Protein AF-A0A957ZHS4-F1 (afdb_monomer_lite)

Secondary structure (DSSP, 8-state):
-EEEE-------SSTTS-SB--TT-HHHHHHHHHHHHHHGGGGTTTS-EE------B-HHHHHHS-HHHHHHHHHTHHHHHHHHHHHHHHHHT-TT--EEEEEETHHHHHHHHIIIIIHHH-HHHHTTEEEEEEETS---TTTT-

pLDDT: mean 96.63, std 2.83, range [79.12, 98.88]

Sequence (145 aa):
DVFYLYPTAWQKVNASDPNICDIDNPSMLAGSAAAFARSATAFEPFANVYAPYYRQADAAYALSLPLPEHDALIAGIPTMDAVAAFDYYIEHFNAGRPFILAGHSQGSNVLINLLTGYLADHPEVYQRMVAAYVIGYPVTAELLA

Structure (mmCIF, N/CA/C/O backbone):
data_AF-A0A957ZHS4-F1
#
_entry.id   AF-A0A957ZHS4-F1
#
loop_
_atom_site.group_PDB
_atom_site.id
_atom_site.type_symbol
_atom_site.label_atom_id
_atom_site.label_alt_id
_atom_site.label_comp_id
_atom_site.label_asym_id
_atom_site.label_entity_id
_atom_site.label_seq_id
_atom_site.pdbx_PDB_ins_code
_atom_site.Cartn_x
_atom_site.Cartn_y
_atom_site.Cartn_z
_atom_site.occupancy
_atom_site.B_iso_or_equiv
_atom_site.auth_seq_id
_atom_site.auth_comp_id
_atom_site.auth_asym_id
_atom_site.auth_atom_id
_atom_site.pdbx_PDB_model_num
ATOM 1 N N . ASP A 1 1 ? -5.791 1.201 14.515 1.00 98.44 1 ASP A N 1
ATOM 2 C CA . ASP A 1 1 ? -4.617 0.640 13.814 1.00 98.44 1 ASP A CA 1
ATOM 3 C C . ASP A 1 1 ? -4.266 1.438 12.599 1.00 98.44 1 ASP A C 1
ATOM 5 O O . ASP A 1 1 ? -5.103 2.195 12.125 1.00 98.44 1 ASP A O 1
ATOM 9 N N . VAL A 1 2 ? -3.045 1.262 12.113 1.00 98.75 2 VAL A N 1
ATOM 10 C CA . VAL A 1 2 ? -2.627 1.776 10.815 1.00 98.75 2 VAL A CA 1
ATOM 11 C C . VAL A 1 2 ? -2.122 0.614 9.983 1.00 98.75 2 VAL A C 1
ATOM 13 O O . VAL A 1 2 ? -1.183 -0.067 10.389 1.00 98.75 2 VAL A O 1
ATOM 16 N N . PHE A 1 3 ? -2.738 0.403 8.825 1.00 98.81 3 PHE A N 1
ATOM 17 C CA . PHE A 1 3 ? -2.185 -0.456 7.788 1.00 98.81 3 PHE A CA 1
ATOM 18 C C . PHE A 1 3 ? -1.422 0.428 6.799 1.00 98.81 3 PHE A C 1
ATOM 20 O O . PHE A 1 3 ? -2.006 1.305 6.154 1.00 98.81 3 PHE A O 1
ATOM 27 N N . TYR A 1 4 ? -0.104 0.257 6.757 1.00 98.75 4 TYR A N 1
ATOM 28 C CA . TYR A 1 4 ? 0.826 1.144 6.071 1.00 98.75 4 TYR A CA 1
ATOM 29 C C . TYR A 1 4 ? 1.482 0.456 4.872 1.00 98.75 4 TYR A C 1
ATOM 31 O O . TYR A 1 4 ? 2.203 -0.529 5.021 1.00 98.75 4 TYR A O 1
ATOM 39 N N . LEU A 1 5 ? 1.287 1.031 3.688 1.00 98.62 5 LEU A N 1
ATOM 40 C CA . LEU A 1 5 ? 1.931 0.621 2.446 1.00 98.62 5 LEU A CA 1
ATOM 41 C C . LEU A 1 5 ? 3.068 1.596 2.121 1.00 98.62 5 LEU A C 1
ATOM 43 O O . LEU A 1 5 ? 2.853 2.735 1.698 1.00 98.62 5 LEU A O 1
ATOM 47 N N . TYR A 1 6 ? 4.301 1.148 2.352 1.00 97.88 6 TYR A N 1
ATOM 48 C CA . TYR A 1 6 ? 5.507 1.953 2.147 1.00 97.88 6 TYR A CA 1
ATOM 49 C C . TYR A 1 6 ? 5.725 2.300 0.659 1.00 97.88 6 TYR A C 1
ATOM 51 O O . TYR A 1 6 ? 5.244 1.573 -0.209 1.00 97.88 6 TYR A O 1
ATOM 59 N N . PRO A 1 7 ? 6.442 3.397 0.331 1.00 97.25 7 PRO A N 1
ATOM 60 C CA . PRO A 1 7 ? 6.804 3.726 -1.052 1.00 97.25 7 PRO A CA 1
ATOM 61 C C . PRO A 1 7 ? 7.745 2.681 -1.657 1.00 97.25 7 PRO A C 1
ATOM 63 O O . PRO A 1 7 ? 8.212 1.785 -0.961 1.00 97.25 7 PRO A O 1
ATOM 66 N N . THR A 1 8 ? 8.088 2.807 -2.938 1.00 94.81 8 THR A N 1
ATOM 67 C CA . THR A 1 8 ? 9.086 1.927 -3.556 1.00 94.81 8 THR A CA 1
ATOM 68 C C . THR A 1 8 ? 10.398 1.930 -2.755 1.00 94.81 8 THR A C 1
ATOM 70 O O . THR A 1 8 ? 11.009 2.975 -2.531 1.00 94.81 8 THR A O 1
ATOM 73 N N . ALA A 1 9 ? 10.808 0.750 -2.298 1.00 95.38 9 ALA A N 1
ATOM 74 C CA . ALA A 1 9 ? 11.992 0.474 -1.487 1.00 95.38 9 ALA A CA 1
ATOM 75 C C . ALA A 1 9 ? 13.081 -0.275 -2.274 1.00 95.38 9 ALA A C 1
ATOM 77 O O . ALA A 1 9 ? 14.123 -0.629 -1.721 1.00 95.38 9 ALA A O 1
ATOM 78 N N . TRP A 1 10 ? 12.840 -0.519 -3.560 1.00 94.44 10 TRP A N 1
ATOM 79 C CA . TRP A 1 10 ? 13.718 -1.271 -4.438 1.00 94.44 10 TRP A CA 1
ATOM 80 C C . TRP A 1 10 ? 13.806 -0.632 -5.826 1.00 94.44 10 TRP A C 1
ATOM 82 O O . TRP A 1 10 ? 12.850 -0.049 -6.326 1.00 94.44 10 TRP A O 1
ATOM 92 N N . GLN A 1 11 ? 14.968 -0.764 -6.450 1.00 91.94 11 GLN A N 1
ATOM 93 C CA . GLN A 1 11 ? 15.191 -0.426 -7.850 1.00 91.94 11 GLN A CA 1
ATOM 94 C C . GLN A 1 11 ? 16.046 -1.523 -8.469 1.00 91.94 11 GLN A C 1
ATOM 96 O O . GLN A 1 11 ? 16.926 -2.079 -7.796 1.00 91.94 11 GLN A O 1
ATOM 101 N N . LYS A 1 12 ? 15.802 -1.833 -9.738 1.00 93.38 12 LYS A N 1
ATOM 102 C CA . LYS A 1 12 ? 16.603 -2.836 -10.434 1.00 93.38 12 LYS A CA 1
ATOM 103 C C . LYS A 1 12 ? 18.017 -2.328 -10.709 1.00 93.38 12 LYS A C 1
ATOM 105 O O . LYS A 1 12 ? 18.232 -1.133 -10.903 1.00 93.38 12 LYS A O 1
ATOM 110 N N . VAL A 1 13 ? 18.990 -3.239 -10.721 1.00 91.69 13 VAL A N 1
ATOM 111 C CA . VAL A 1 13 ? 20.406 -2.886 -10.923 1.00 91.69 13 VAL A CA 1
ATOM 112 C C . VAL A 1 13 ? 20.749 -2.916 -12.407 1.00 91.69 13 VAL A C 1
ATOM 114 O O . VAL A 1 13 ? 21.422 -2.015 -12.906 1.00 91.69 13 VAL A O 1
ATOM 117 N N . ASN A 1 14 ? 20.260 -3.928 -13.125 1.00 93.19 14 ASN A N 1
ATOM 118 C CA . ASN A 1 14 ? 20.471 -4.084 -14.556 1.00 93.19 14 ASN A CA 1
ATOM 119 C C . ASN A 1 14 ? 19.155 -3.910 -15.312 1.00 93.19 14 ASN A C 1
ATOM 121 O O . ASN A 1 14 ? 18.086 -4.297 -14.848 1.00 93.19 14 ASN A O 1
ATOM 125 N N . ALA A 1 15 ? 19.230 -3.396 -16.540 1.00 89.94 15 ALA A N 1
ATOM 126 C CA . ALA A 1 15 ? 18.046 -3.227 -17.383 1.00 89.94 15 ALA A CA 1
ATOM 127 C C . ALA A 1 15 ? 17.310 -4.553 -17.666 1.00 89.94 15 ALA A C 1
ATOM 129 O O . ALA A 1 15 ? 16.091 -4.533 -17.842 1.00 89.94 15 ALA A O 1
ATOM 130 N N . SER A 1 16 ? 18.049 -5.670 -17.686 1.00 93.81 16 SER A N 1
ATOM 131 C CA . SER A 1 16 ? 17.554 -7.034 -17.907 1.00 93.81 16 SER A CA 1
ATOM 132 C C . SER A 1 16 ? 16.890 -7.677 -16.692 1.00 93.81 16 SER A C 1
ATOM 134 O O . SER A 1 16 ? 16.284 -8.735 -16.842 1.00 93.81 16 SER A O 1
ATOM 136 N N . ASP A 1 17 ? 17.043 -7.096 -15.501 1.00 95.25 17 ASP A N 1
ATOM 137 C CA . ASP A 1 17 ? 16.387 -7.614 -14.305 1.00 95.25 17 ASP A CA 1
ATOM 138 C C . ASP A 1 17 ? 14.856 -7.467 -14.455 1.00 95.25 17 ASP A C 1
ATOM 140 O O . ASP A 1 17 ? 14.388 -6.548 -15.147 1.00 95.25 17 ASP A O 1
ATOM 144 N N . PRO A 1 18 ? 14.058 -8.342 -13.812 1.00 95.88 18 PRO A N 1
ATOM 145 C CA . PRO A 1 18 ? 12.603 -8.227 -13.813 1.00 95.88 18 PRO A CA 1
ATOM 146 C C . PRO A 1 18 ? 12.131 -6.840 -13.363 1.00 95.88 18 PRO A C 1
ATOM 148 O O . PRO A 1 18 ? 12.770 -6.192 -12.543 1.00 95.88 18 PRO A O 1
ATOM 151 N N . ASN A 1 19 ? 10.983 -6.383 -13.865 1.00 97.00 19 ASN A N 1
ATOM 152 C CA . ASN A 1 19 ? 10.422 -5.082 -13.474 1.00 97.00 19 ASN A CA 1
ATOM 153 C C . ASN A 1 19 ? 9.641 -5.121 -12.151 1.00 97.00 19 ASN A C 1
ATOM 155 O O . ASN A 1 19 ? 9.245 -4.071 -11.655 1.00 97.00 19 ASN A O 1
ATOM 159 N N . ILE A 1 20 ? 9.414 -6.313 -11.599 1.00 97.75 20 ILE A N 1
ATOM 160 C CA . ILE A 1 20 ? 8.838 -6.542 -10.274 1.00 97.75 20 ILE A CA 1
ATOM 161 C C . ILE A 1 20 ? 9.885 -7.296 -9.456 1.00 97.75 20 ILE A C 1
ATOM 163 O O . ILE A 1 20 ? 10.419 -8.292 -9.944 1.00 97.75 20 ILE A O 1
ATOM 167 N N . CYS A 1 21 ? 10.186 -6.838 -8.244 1.00 96.06 21 CYS A N 1
ATOM 168 C CA . CYS A 1 21 ? 11.144 -7.530 -7.387 1.00 96.06 21 CYS A CA 1
ATOM 169 C C . CYS A 1 21 ? 10.573 -8.815 -6.786 1.00 96.06 21 CYS A C 1
ATOM 171 O O . CYS A 1 21 ? 9.365 -8.939 -6.570 1.00 96.06 21 CYS A O 1
ATOM 173 N N . ASP A 1 22 ? 11.462 -9.739 -6.433 1.00 96.19 22 ASP A N 1
ATOM 174 C CA . ASP A 1 22 ? 11.116 -10.866 -5.570 1.00 96.19 22 ASP A CA 1
ATOM 175 C C . ASP A 1 22 ? 10.797 -10.387 -4.147 1.00 96.19 22 ASP A C 1
ATOM 177 O O . ASP A 1 22 ? 11.328 -9.377 -3.674 1.00 96.19 22 ASP A O 1
ATOM 181 N N . ILE A 1 23 ? 9.917 -11.118 -3.457 1.00 96.69 23 ILE A N 1
ATOM 182 C CA . ILE A 1 23 ? 9.426 -10.744 -2.120 1.00 96.69 23 ILE A CA 1
ATOM 183 C C . ILE A 1 23 ? 10.528 -10.797 -1.052 1.00 96.69 23 ILE A C 1
ATOM 185 O O . ILE A 1 23 ? 10.468 -10.085 -0.054 1.00 96.69 23 ILE A O 1
ATOM 189 N N . ASP A 1 24 ? 11.549 -11.622 -1.261 1.00 96.44 24 ASP A N 1
ATOM 190 C CA . ASP A 1 24 ? 12.692 -11.802 -0.369 1.00 96.44 24 ASP A CA 1
ATOM 191 C C . ASP A 1 24 ? 13.939 -11.040 -0.847 1.00 96.44 24 ASP A C 1
ATOM 193 O O . ASP A 1 24 ? 15.036 -11.252 -0.325 1.00 96.44 24 ASP A O 1
ATOM 197 N N . ASN A 1 25 ? 13.786 -10.111 -1.803 1.00 96.56 25 ASN A N 1
ATOM 198 C CA . ASN A 1 25 ? 14.901 -9.318 -2.303 1.00 96.56 25 ASN A CA 1
ATOM 199 C C . ASN A 1 25 ? 15.576 -8.533 -1.154 1.00 96.56 25 ASN A C 1
ATOM 201 O O . ASN A 1 25 ? 14.943 -7.652 -0.560 1.00 96.56 25 ASN A O 1
ATOM 205 N N . PRO A 1 26 ? 16.876 -8.752 -0.868 1.00 95.62 26 PRO A N 1
ATOM 206 C CA . PRO A 1 26 ? 17.530 -8.144 0.292 1.00 95.62 26 PRO A CA 1
ATOM 207 C C . PRO A 1 26 ? 17.526 -6.612 0.285 1.00 95.62 26 PRO A C 1
ATOM 209 O O . PRO A 1 26 ? 17.421 -5.987 1.342 1.00 95.62 26 PRO A O 1
ATOM 212 N N . SER A 1 27 ? 17.613 -5.990 -0.897 1.00 94.62 27 SER A N 1
ATOM 213 C CA . SER A 1 27 ? 17.574 -4.531 -1.013 1.00 94.62 27 SER A CA 1
ATOM 214 C C . SER A 1 27 ? 16.173 -3.990 -0.746 1.00 94.62 27 SER A C 1
ATOM 216 O O . SER A 1 27 ? 16.058 -2.951 -0.100 1.00 94.62 27 SER A O 1
ATOM 218 N N . MET A 1 28 ? 15.122 -4.684 -1.194 1.00 96.44 28 MET A N 1
ATOM 219 C CA . MET A 1 28 ? 13.742 -4.318 -0.864 1.00 96.44 28 MET A CA 1
ATOM 220 C C . MET A 1 28 ? 13.501 -4.436 0.646 1.00 96.44 28 MET A C 1
ATOM 222 O O . MET A 1 28 ? 12.957 -3.517 1.257 1.00 96.44 28 MET A O 1
ATOM 226 N N . LEU A 1 29 ? 13.957 -5.525 1.275 1.00 97.19 29 LEU A N 1
ATOM 227 C CA . LEU A 1 29 ? 13.800 -5.730 2.717 1.00 97.19 29 LEU A CA 1
ATOM 228 C C . LEU A 1 29 ? 14.520 -4.636 3.523 1.00 97.19 29 LEU A C 1
ATOM 230 O O . LEU A 1 29 ? 13.919 -4.028 4.408 1.00 97.19 29 LEU A O 1
ATOM 234 N N . ALA A 1 30 ? 15.764 -4.300 3.171 1.00 96.69 30 ALA A N 1
ATOM 235 C CA . ALA A 1 30 ? 16.496 -3.211 3.820 1.00 96.69 30 ALA A CA 1
ATOM 236 C C . ALA A 1 30 ? 15.851 -1.835 3.565 1.00 96.69 30 ALA A C 1
ATOM 238 O O . ALA A 1 30 ? 15.714 -1.021 4.482 1.00 96.69 30 ALA A O 1
ATOM 239 N N . GLY A 1 31 ? 15.420 -1.575 2.328 1.00 96.56 31 GLY A N 1
ATOM 240 C CA . GLY A 1 31 ? 14.772 -0.322 1.952 1.00 96.56 31 GLY A CA 1
ATOM 241 C C . GLY A 1 31 ? 13.415 -0.133 2.631 1.00 96.56 31 GLY A C 1
ATOM 242 O O . GLY A 1 31 ? 13.087 0.979 3.042 1.00 96.56 31 GLY A O 1
ATOM 243 N N . SER A 1 32 ? 12.643 -1.208 2.806 1.00 96.81 32 SER A N 1
ATOM 244 C CA . SER A 1 32 ? 11.320 -1.155 3.434 1.00 96.81 32 SER A CA 1
ATOM 245 C C . SER A 1 32 ? 11.425 -0.814 4.922 1.00 96.81 32 SER A C 1
ATOM 247 O O . SER A 1 32 ? 10.678 0.037 5.402 1.00 96.81 32 SER A O 1
ATOM 249 N N . ALA A 1 33 ? 12.425 -1.353 5.630 1.00 96.62 33 ALA A N 1
ATOM 250 C CA . ALA A 1 33 ? 12.736 -0.957 7.002 1.00 96.62 33 ALA A CA 1
ATOM 251 C C . ALA A 1 33 ? 13.110 0.535 7.099 1.00 96.62 33 ALA A C 1
ATOM 253 O O . ALA A 1 33 ? 12.629 1.248 7.982 1.00 96.62 33 ALA A O 1
ATOM 254 N N . ALA A 1 34 ? 13.914 1.044 6.158 1.00 96.75 34 ALA A N 1
ATOM 255 C CA . ALA A 1 34 ? 14.254 2.466 6.111 1.00 96.75 34 ALA A CA 1
ATOM 256 C C . ALA A 1 34 ? 13.031 3.354 5.804 1.00 96.75 34 ALA A C 1
ATOM 258 O O . ALA A 1 34 ? 12.885 4.438 6.375 1.00 96.75 34 ALA A O 1
ATOM 259 N N . ALA A 1 35 ? 12.135 2.902 4.923 1.00 96.12 35 ALA A N 1
ATOM 260 C CA . ALA A 1 35 ? 10.896 3.599 4.595 1.00 96.12 35 ALA A CA 1
ATOM 261 C C . ALA A 1 35 ? 9.910 3.609 5.773 1.00 96.12 35 ALA A C 1
ATOM 263 O O . ALA A 1 35 ? 9.269 4.630 6.030 1.00 96.12 35 ALA A O 1
ATOM 264 N N . PHE A 1 36 ? 9.827 2.506 6.522 1.00 96.94 36 PHE A N 1
ATOM 265 C CA . PHE A 1 36 ? 9.071 2.429 7.769 1.00 96.94 36 PHE A CA 1
ATOM 266 C C . PHE A 1 36 ? 9.586 3.463 8.773 1.00 96.94 36 PHE A C 1
ATOM 268 O O . PHE A 1 36 ? 8.819 4.312 9.225 1.00 96.94 36 PHE A O 1
ATOM 275 N N . ALA A 1 37 ? 10.898 3.468 9.036 1.00 97.00 37 ALA A N 1
ATOM 276 C CA . ALA A 1 37 ? 11.531 4.383 9.984 1.00 97.00 37 ALA A CA 1
ATOM 277 C C . ALA A 1 37 ? 11.287 5.867 9.653 1.00 97.00 37 ALA A C 1
ATOM 279 O O . ALA A 1 37 ? 11.191 6.697 10.557 1.00 97.00 37 ALA A O 1
ATOM 280 N N . ARG A 1 38 ? 11.173 6.204 8.360 1.00 95.19 38 ARG A N 1
ATOM 281 C CA . ARG A 1 38 ? 10.982 7.580 7.883 1.00 95.19 38 ARG A CA 1
ATOM 282 C C . ARG A 1 38 ? 9.557 8.105 8.053 1.00 95.19 38 ARG A C 1
ATOM 284 O O . ARG A 1 38 ? 9.391 9.310 8.224 1.00 95.19 38 ARG A O 1
ATOM 291 N N . SER A 1 39 ? 8.547 7.249 7.926 1.00 94.31 39 SER A N 1
ATOM 292 C CA . SER A 1 39 ? 7.162 7.713 7.751 1.00 94.31 39 SER A CA 1
ATOM 293 C C . SER A 1 39 ? 6.143 6.964 8.601 1.00 94.31 39 SER A C 1
ATOM 295 O O . SER A 1 39 ? 5.207 7.584 9.096 1.00 94.31 39 SER A O 1
ATOM 297 N N . ALA A 1 40 ? 6.319 5.660 8.814 1.00 95.88 40 ALA A N 1
ATOM 298 C CA . ALA A 1 40 ? 5.365 4.849 9.569 1.00 95.88 40 ALA A CA 1
ATOM 299 C C . ALA A 1 40 ? 5.454 5.096 11.084 1.00 95.88 40 ALA A C 1
ATOM 301 O O . ALA A 1 40 ? 4.444 5.055 11.785 1.00 95.88 40 ALA A O 1
ATOM 302 N N . THR A 1 41 ? 6.652 5.421 11.576 1.00 96.62 41 THR A N 1
ATOM 303 C CA . THR A 1 41 ? 6.934 5.710 12.995 1.00 96.62 41 THR A CA 1
ATOM 304 C C . THR A 1 41 ? 6.135 6.895 13.541 1.00 96.62 41 THR A C 1
ATOM 306 O O . THR A 1 41 ? 5.889 6.978 14.741 1.00 96.62 41 THR A O 1
ATOM 309 N N . ALA A 1 42 ? 5.628 7.774 12.668 1.00 96.38 42 ALA A N 1
ATOM 310 C CA . ALA A 1 42 ? 4.722 8.857 13.048 1.00 96.38 42 ALA A CA 1
ATOM 311 C C . ALA A 1 42 ? 3.428 8.358 13.724 1.00 96.38 42 ALA A C 1
ATOM 313 O O . ALA A 1 42 ? 2.811 9.099 14.490 1.00 96.38 42 ALA A O 1
ATOM 314 N N . PHE A 1 43 ? 3.020 7.113 13.458 1.00 97.44 43 PHE A N 1
ATOM 315 C CA . PHE A 1 43 ? 1.803 6.517 14.008 1.00 97.44 43 PHE A CA 1
ATOM 316 C C . PHE A 1 43 ? 2.040 5.685 15.278 1.00 97.44 43 PHE A C 1
ATOM 318 O O . PHE A 1 43 ? 1.093 5.467 16.035 1.00 97.44 43 PHE A O 1
ATOM 325 N N . GLU A 1 44 ? 3.277 5.248 15.544 1.00 96.31 44 GLU A N 1
ATOM 326 C CA . GLU A 1 44 ? 3.610 4.340 16.656 1.00 96.31 44 GLU A CA 1
ATOM 327 C C . GLU A 1 44 ? 3.181 4.836 18.048 1.00 96.31 44 GLU A C 1
ATOM 329 O O . GLU A 1 44 ? 2.731 4.011 18.843 1.00 96.31 44 GLU A O 1
ATOM 334 N N . PRO A 1 45 ? 3.227 6.146 18.380 1.00 97.44 45 PRO A N 1
ATOM 335 C CA . PRO A 1 45 ? 2.765 6.612 19.689 1.00 97.44 45 PRO A CA 1
ATOM 336 C C . PRO A 1 45 ? 1.255 6.446 19.923 1.00 97.44 45 PRO A C 1
ATOM 338 O O . PRO A 1 45 ? 0.801 6.573 21.060 1.00 97.44 45 PRO A O 1
ATOM 341 N N . PHE A 1 46 ? 0.469 6.204 18.867 1.00 96.19 46 PHE A N 1
ATOM 342 C CA . PHE A 1 46 ? -0.994 6.272 18.912 1.00 96.19 46 PHE A CA 1
ATOM 343 C C . PHE A 1 46 ? -1.703 5.026 18.359 1.00 96.19 46 PHE A C 1
ATOM 345 O O . PHE A 1 46 ? -2.906 4.868 18.575 1.00 96.19 46 PHE A O 1
ATOM 352 N N . ALA A 1 47 ? -1.004 4.142 17.641 1.00 97.38 47 ALA A N 1
ATOM 353 C CA . ALA A 1 47 ? -1.605 2.978 16.998 1.00 97.38 47 ALA A CA 1
ATOM 354 C C . ALA A 1 47 ? -0.614 1.824 16.800 1.00 97.38 47 ALA A C 1
ATOM 356 O O . ALA A 1 47 ? 0.584 2.037 16.636 1.00 97.38 47 ALA A O 1
ATOM 357 N N . ASN A 1 48 ? -1.144 0.598 16.709 1.00 98.12 48 ASN A N 1
ATOM 358 C CA . ASN A 1 48 ? -0.378 -0.517 16.157 1.00 98.12 48 ASN A CA 1
ATOM 359 C C . ASN A 1 48 ? -0.205 -0.282 14.655 1.00 98.12 48 ASN A C 1
ATOM 361 O O . ASN A 1 48 ? -1.189 0.001 13.957 1.00 98.12 48 ASN A O 1
ATOM 365 N N . VAL A 1 49 ? 1.029 -0.413 14.175 1.00 98.38 49 VAL A N 1
ATOM 366 C CA . VAL A 1 49 ? 1.3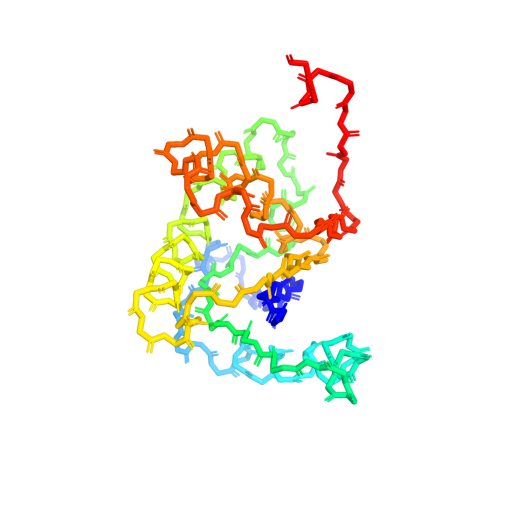74 -0.230 12.766 1.00 98.38 49 VAL A CA 1
ATOM 367 C C . VAL A 1 49 ? 1.633 -1.591 12.133 1.00 98.38 49 VAL A C 1
ATOM 369 O O . VAL A 1 49 ? 2.515 -2.329 12.565 1.00 98.38 49 VAL A O 1
ATOM 372 N N . TYR A 1 50 ? 0.867 -1.906 11.095 1.00 98.50 50 TYR A N 1
ATOM 373 C CA . TYR A 1 50 ? 1.013 -3.107 10.284 1.00 98.50 50 TYR A CA 1
ATOM 374 C C . TYR A 1 50 ? 1.533 -2.686 8.915 1.00 98.50 50 TYR A C 1
ATOM 376 O O . TYR A 1 50 ? 0.855 -1.960 8.193 1.00 98.50 50 TYR A O 1
ATOM 384 N N . ALA A 1 51 ? 2.747 -3.107 8.574 1.00 98.12 51 ALA A N 1
ATOM 385 C CA . ALA A 1 51 ? 3.405 -2.758 7.320 1.00 98.12 51 ALA A CA 1
ATOM 386 C C . ALA A 1 51 ? 3.906 -4.043 6.642 1.00 98.12 51 ALA A C 1
ATOM 388 O O . ALA A 1 51 ? 5.009 -4.498 6.955 1.00 98.12 51 ALA A O 1
ATOM 389 N N . PRO A 1 52 ? 3.089 -4.688 5.791 1.00 98.00 52 PRO A N 1
ATOM 390 C CA . PRO A 1 52 ? 3.463 -5.956 5.180 1.00 98.00 52 PRO A CA 1
ATOM 391 C C . PRO A 1 52 ? 4.509 -5.746 4.093 1.00 98.00 52 PRO A C 1
ATOM 393 O O . PRO A 1 52 ? 4.451 -4.754 3.367 1.00 98.00 52 PRO A O 1
ATOM 396 N N . TYR A 1 53 ? 5.411 -6.710 3.918 1.00 98.00 53 TYR A N 1
ATOM 397 C CA . TYR A 1 53 ? 6.176 -6.780 2.678 1.00 98.00 53 TYR A CA 1
ATOM 398 C C . TYR A 1 53 ? 5.234 -7.094 1.519 1.00 98.00 53 TYR A C 1
ATOM 400 O O . TYR A 1 53 ? 4.391 -7.983 1.619 1.00 98.00 53 TYR A O 1
ATOM 408 N N . TYR A 1 54 ? 5.400 -6.371 0.420 1.00 98.19 54 TYR A N 1
ATOM 409 C CA . TYR A 1 54 ? 4.704 -6.618 -0.835 1.00 98.19 54 TYR A CA 1
ATOM 410 C C . TYR A 1 54 ? 5.702 -6.428 -1.975 1.00 98.19 54 TYR A C 1
ATOM 412 O O . TYR A 1 54 ? 6.597 -5.582 -1.876 1.00 98.19 54 TYR A O 1
ATOM 420 N N . ARG A 1 55 ? 5.591 -7.230 -3.038 1.00 98.19 55 ARG A N 1
ATOM 421 C CA . ARG A 1 55 ? 6.482 -7.102 -4.197 1.00 98.19 55 ARG A CA 1
ATOM 422 C C . ARG A 1 55 ? 6.245 -5.771 -4.895 1.00 98.19 55 ARG A C 1
ATOM 424 O O . ARG A 1 55 ? 5.108 -5.366 -5.120 1.00 98.19 55 ARG A O 1
ATOM 431 N N . GLN A 1 56 ? 7.331 -5.103 -5.260 1.00 97.12 56 GLN A N 1
ATOM 432 C CA . GLN A 1 56 ? 7.296 -3.741 -5.778 1.00 97.12 56 GLN A CA 1
ATOM 433 C C . GLN A 1 56 ? 7.708 -3.689 -7.238 1.00 97.12 56 GLN A C 1
ATOM 435 O O . GLN A 1 56 ? 8.612 -4.406 -7.671 1.00 97.12 56 GLN A O 1
ATOM 440 N N . ALA A 1 57 ? 7.065 -2.795 -7.985 1.00 97.81 57 ALA A N 1
ATOM 441 C CA . ALA A 1 57 ? 7.538 -2.437 -9.310 1.00 97.81 57 ALA A CA 1
ATOM 442 C C . ALA A 1 57 ? 8.760 -1.516 -9.213 1.00 97.81 57 ALA A C 1
ATOM 444 O O . ALA A 1 57 ? 8.790 -0.617 -8.366 1.00 97.81 57 ALA A O 1
ATOM 445 N N . ASP A 1 58 ? 9.732 -1.718 -10.102 1.00 96.75 58 ASP A N 1
ATOM 446 C CA . ASP A 1 58 ? 10.885 -0.833 -10.262 1.00 96.75 58 ASP A CA 1
ATOM 447 C C . ASP A 1 58 ? 10.412 0.596 -10.557 1.00 96.75 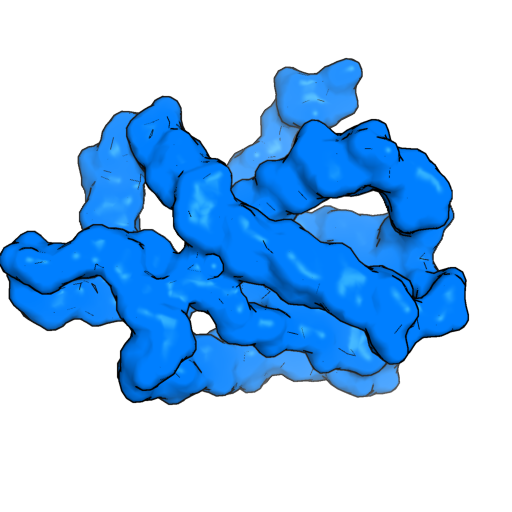58 ASP A C 1
ATOM 449 O O . ASP A 1 58 ? 9.640 0.821 -11.491 1.00 96.75 58 ASP A O 1
ATOM 453 N N . ALA A 1 59 ? 10.878 1.568 -9.770 1.00 90.75 59 ALA A N 1
ATOM 454 C CA . ALA A 1 59 ? 10.401 2.945 -9.877 1.00 90.75 59 ALA A CA 1
ATOM 455 C C . ALA A 1 59 ? 10.750 3.584 -11.228 1.00 90.75 59 ALA A C 1
ATOM 457 O O . ALA A 1 59 ? 9.915 4.274 -11.809 1.00 90.75 59 ALA A O 1
ATOM 458 N N . ALA A 1 60 ? 11.964 3.358 -11.740 1.00 93.00 60 ALA A N 1
ATOM 459 C CA . ALA A 1 60 ? 12.408 3.964 -12.993 1.00 93.00 60 ALA A CA 1
ATOM 460 C C . ALA A 1 60 ? 11.614 3.421 -14.187 1.00 93.00 60 ALA A C 1
ATOM 462 O O . ALA A 1 60 ? 11.165 4.193 -15.034 1.00 93.00 60 ALA A O 1
ATOM 463 N N . TYR A 1 61 ? 11.394 2.106 -14.227 1.00 96.00 61 TYR A N 1
ATOM 464 C CA . TYR A 1 61 ? 10.549 1.470 -15.225 1.00 96.00 61 TYR A CA 1
ATOM 465 C C . TYR A 1 61 ? 9.100 1.943 -15.113 1.00 96.00 61 TYR A C 1
ATOM 467 O O . TYR A 1 61 ? 8.559 2.442 -16.096 1.00 96.00 61 TYR A O 1
ATOM 475 N N . ALA A 1 62 ? 8.489 1.853 -13.929 1.00 95.88 62 ALA A N 1
ATOM 476 C CA . ALA A 1 62 ? 7.088 2.214 -13.729 1.00 95.88 62 ALA A CA 1
ATOM 477 C C . ALA A 1 62 ? 6.810 3.670 -14.145 1.00 95.88 62 ALA A C 1
ATOM 479 O O . ALA A 1 62 ? 5.869 3.926 -14.890 1.00 95.88 62 ALA A O 1
ATOM 480 N N . LEU A 1 63 ? 7.671 4.612 -13.746 1.00 93.62 63 LEU A N 1
ATOM 481 C CA . LEU A 1 63 ? 7.526 6.034 -14.082 1.00 93.62 63 LEU A CA 1
ATOM 482 C C . LEU A 1 63 ? 7.829 6.362 -15.554 1.00 93.62 63 LEU A C 1
ATOM 484 O O . LEU A 1 63 ? 7.539 7.472 -15.995 1.00 93.62 63 LEU A O 1
ATOM 488 N N . SER A 1 64 ? 8.414 5.430 -16.312 1.00 96.25 64 SER A N 1
ATOM 489 C CA . SER A 1 64 ? 8.635 5.594 -17.755 1.00 96.25 64 SER A CA 1
ATOM 490 C C . SER A 1 64 ? 7.416 5.216 -18.601 1.00 96.25 64 SER A C 1
ATOM 492 O O . SER A 1 64 ? 7.365 5.557 -19.784 1.00 96.25 64 SER A O 1
ATOM 494 N N . LEU A 1 65 ? 6.443 4.518 -18.009 1.00 97.62 65 LEU A N 1
ATOM 495 C CA . LEU A 1 65 ? 5.252 4.046 -18.703 1.00 97.62 65 LEU A CA 1
ATOM 496 C C . LEU A 1 65 ? 4.199 5.157 -18.845 1.00 97.62 65 LEU A C 1
ATOM 498 O O . LEU A 1 65 ? 4.091 6.034 -17.984 1.00 97.62 65 LEU A O 1
ATOM 502 N N . PRO A 1 66 ? 3.356 5.102 -19.891 1.00 97.94 66 PRO A N 1
ATOM 503 C CA . PRO A 1 66 ? 2.100 5.842 -19.917 1.00 97.94 66 PRO A CA 1
ATOM 504 C C . PRO A 1 66 ? 1.236 5.513 -18.690 1.00 97.94 66 PRO A C 1
ATOM 506 O O . PRO A 1 66 ? 1.231 4.373 -18.227 1.00 97.94 66 PRO A O 1
ATOM 509 N N . LEU A 1 67 ? 0.448 6.481 -18.204 1.00 94.19 67 LEU A N 1
ATOM 510 C CA . LEU A 1 67 ? -0.369 6.314 -16.990 1.00 94.19 67 LEU A CA 1
ATOM 511 C C . LEU A 1 67 ? -1.224 5.028 -16.970 1.00 94.19 67 LEU A C 1
ATOM 513 O O . LEU A 1 67 ? -1.148 4.320 -15.973 1.00 94.19 67 LEU A O 1
ATOM 517 N N . PRO A 1 68 ? -1.946 4.640 -18.044 1.00 96.06 68 PRO A N 1
ATOM 518 C CA . PRO A 1 68 ? -2.732 3.402 -18.019 1.00 96.06 68 PRO A CA 1
ATOM 519 C C . PRO A 1 68 ? -1.889 2.133 -17.831 1.00 96.06 68 PRO A C 1
ATOM 521 O O . PRO A 1 68 ? -2.324 1.183 -17.186 1.00 96.06 68 PRO A O 1
ATOM 524 N N . GLU A 1 69 ? -0.678 2.104 -18.389 1.00 98.25 69 GLU A N 1
ATOM 525 C CA . GLU A 1 69 ? 0.242 0.969 -18.263 1.00 98.25 69 GLU A CA 1
ATOM 526 C C . GLU A 1 69 ? 0.915 0.947 -16.886 1.00 98.25 69 GLU A C 1
ATOM 528 O O . GLU A 1 69 ? 1.091 -0.125 -16.307 1.00 98.25 69 GLU A O 1
ATOM 533 N N . HIS A 1 70 ? 1.239 2.122 -16.336 1.00 97.44 70 HIS A N 1
ATOM 534 C CA . HIS A 1 70 ? 1.680 2.273 -14.950 1.00 97.44 70 HIS A CA 1
ATOM 535 C C . HIS A 1 70 ? 0.610 1.759 -13.976 1.00 97.44 70 HIS A C 1
ATOM 537 O O . HIS A 1 70 ? 0.903 0.909 -13.136 1.00 97.44 70 HIS A O 1
ATOM 543 N N . ASP A 1 71 ? -0.636 2.212 -14.126 1.00 96.50 71 ASP A N 1
ATOM 544 C CA . ASP A 1 71 ? -1.753 1.791 -13.279 1.00 96.50 71 ASP A CA 1
ATOM 545 C C . ASP A 1 71 ? -1.984 0.280 -13.372 1.00 96.50 71 ASP A C 1
ATOM 547 O O . ASP A 1 71 ? -2.109 -0.386 -12.344 1.00 96.50 71 ASP A O 1
ATOM 551 N N . ALA A 1 72 ? -1.955 -0.288 -14.582 1.00 98.12 72 ALA A N 1
ATOM 552 C CA . ALA A 1 72 ? -2.084 -1.730 -14.786 1.00 98.12 72 ALA A CA 1
ATOM 553 C C . ALA A 1 72 ? -0.932 -2.526 -14.143 1.00 98.12 72 ALA A C 1
ATOM 555 O O . ALA A 1 72 ? -1.163 -3.593 -13.570 1.00 98.12 72 ALA A O 1
ATOM 556 N N . LEU A 1 73 ? 0.302 -2.012 -14.199 1.00 98.31 73 LEU A N 1
ATOM 557 C CA . LEU A 1 73 ? 1.459 -2.624 -13.544 1.00 98.31 73 LEU A CA 1
ATOM 558 C C . LEU A 1 73 ? 1.272 -2.678 -12.022 1.00 98.31 73 LEU A C 1
ATOM 560 O O . LEU A 1 73 ? 1.509 -3.724 -11.414 1.00 98.31 73 LEU A O 1
ATOM 564 N N . ILE A 1 74 ? 0.835 -1.573 -11.408 1.00 98.25 74 ILE A N 1
ATOM 565 C CA . ILE A 1 74 ? 0.632 -1.500 -9.956 1.00 98.25 74 ILE A CA 1
ATOM 566 C C . ILE A 1 74 ? -0.602 -2.297 -9.512 1.00 98.25 74 ILE A C 1
ATOM 568 O O . ILE A 1 74 ? -0.554 -2.950 -8.466 1.00 98.25 74 ILE A O 1
ATOM 572 N N . ALA A 1 75 ? -1.670 -2.318 -10.313 1.00 98.19 75 ALA A N 1
ATOM 573 C CA 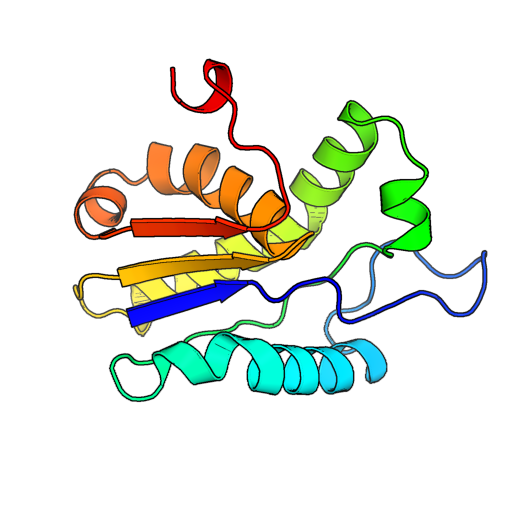. ALA A 1 75 ? -2.867 -3.136 -10.087 1.00 98.19 75 ALA A CA 1
ATOM 574 C C . ALA A 1 75 ? -2.608 -4.653 -10.176 1.00 98.19 75 ALA A C 1
ATOM 576 O O . ALA A 1 75 ? -3.431 -5.441 -9.717 1.00 98.19 75 ALA A O 1
ATOM 577 N N . GLY A 1 76 ? -1.467 -5.067 -10.736 1.00 98.44 76 GLY A N 1
ATOM 578 C CA . GLY A 1 76 ? -1.024 -6.458 -10.765 1.00 98.44 76 GLY A CA 1
ATOM 579 C C . GLY A 1 76 ? -0.422 -6.925 -9.436 1.00 98.44 76 GLY A C 1
ATOM 580 O O . GLY A 1 76 ? -1.005 -6.774 -8.363 1.00 98.44 76 GLY A O 1
ATOM 581 N N . ILE A 1 77 ? 0.778 -7.509 -9.513 1.00 98.50 77 ILE A N 1
ATOM 582 C CA . ILE A 1 77 ? 1.458 -8.157 -8.380 1.00 98.50 77 ILE A CA 1
ATOM 583 C C . ILE A 1 77 ? 1.515 -7.286 -7.104 1.00 98.50 77 ILE A C 1
ATOM 585 O O . ILE A 1 77 ? 1.173 -7.817 -6.046 1.00 98.50 77 ILE A O 1
ATOM 589 N N . PRO A 1 78 ? 1.884 -5.985 -7.153 1.00 98.50 78 PRO A N 1
ATOM 590 C CA . PRO A 1 78 ? 1.957 -5.169 -5.939 1.00 98.50 78 PRO A CA 1
ATOM 591 C C . PRO A 1 78 ? 0.624 -5.075 -5.192 1.00 98.50 78 PRO A C 1
ATOM 593 O O . PRO A 1 78 ? 0.582 -5.200 -3.969 1.00 98.50 78 PRO A O 1
ATOM 596 N N . THR A 1 79 ? -0.474 -4.902 -5.931 1.00 98.69 79 THR A N 1
ATOM 597 C CA . THR A 1 79 ? -1.821 -4.854 -5.354 1.00 98.69 79 THR A CA 1
ATOM 598 C C . THR A 1 79 ? -2.274 -6.216 -4.853 1.00 98.69 79 THR A C 1
ATOM 600 O O . THR A 1 79 ? -2.823 -6.291 -3.758 1.00 98.69 79 THR A O 1
ATOM 603 N N . MET A 1 80 ? -2.010 -7.293 -5.598 1.00 98.62 80 MET A N 1
ATOM 604 C CA . MET A 1 80 ? -2.369 -8.649 -5.168 1.00 98.62 80 MET A CA 1
ATOM 605 C C . MET A 1 80 ? -1.754 -9.001 -3.807 1.00 98.62 80 MET A C 1
ATOM 607 O O . MET A 1 80 ? -2.461 -9.484 -2.924 1.00 98.62 80 MET A O 1
ATOM 611 N N . ASP A 1 81 ? -0.462 -8.718 -3.616 1.00 98.69 81 ASP A N 1
ATOM 612 C CA . ASP A 1 81 ? 0.228 -8.980 -2.349 1.00 98.69 81 ASP A CA 1
ATOM 613 C C . ASP A 1 81 ? -0.329 -8.115 -1.209 1.00 98.69 81 ASP A C 1
ATOM 615 O O . ASP A 1 81 ? -0.573 -8.611 -0.109 1.00 98.69 81 ASP A O 1
ATOM 619 N N . ALA A 1 82 ? -0.559 -6.824 -1.465 1.00 98.62 82 ALA A N 1
ATOM 620 C CA . ALA A 1 82 ? -1.072 -5.898 -0.460 1.00 98.62 82 ALA A CA 1
ATOM 621 C C . ALA A 1 82 ? -2.504 -6.229 -0.022 1.00 98.62 82 ALA A C 1
ATOM 623 O O . ALA A 1 82 ? -2.808 -6.140 1.167 1.00 98.62 82 ALA A O 1
ATOM 624 N N . VAL A 1 83 ? -3.369 -6.633 -0.957 1.00 98.81 83 VAL A N 1
ATOM 625 C CA . VAL A 1 83 ? -4.737 -7.073 -0.656 1.00 98.81 83 VAL A CA 1
ATOM 626 C C . VAL A 1 83 ? -4.714 -8.362 0.158 1.00 98.81 83 VAL A C 1
ATOM 628 O O . VAL A 1 83 ? -5.367 -8.415 1.194 1.00 98.81 83 VAL A O 1
ATOM 631 N N . ALA A 1 84 ? -3.908 -9.357 -0.231 1.00 98.81 84 ALA A N 1
ATOM 632 C CA . ALA A 1 84 ? -3.768 -10.594 0.540 1.00 98.81 84 ALA A CA 1
ATOM 633 C C . ALA A 1 84 ? -3.243 -10.333 1.965 1.00 98.81 84 ALA A C 1
ATOM 635 O O . ALA A 1 84 ? -3.716 -10.923 2.934 1.00 98.81 84 ALA A O 1
ATOM 636 N N . ALA A 1 85 ? -2.288 -9.412 2.116 1.00 98.81 85 ALA A N 1
ATOM 637 C CA . ALA A 1 85 ? -1.780 -9.024 3.425 1.00 98.81 85 ALA A CA 1
ATOM 638 C C . ALA A 1 85 ? -2.806 -8.240 4.260 1.00 98.81 85 ALA A C 1
ATOM 640 O O . ALA A 1 85 ? -2.837 -8.384 5.484 1.00 98.81 85 ALA A O 1
ATOM 641 N N . PHE A 1 86 ? -3.627 -7.402 3.622 1.00 98.88 86 PHE A N 1
ATOM 642 C CA . PHE A 1 86 ? -4.684 -6.657 4.299 1.00 98.88 86 PHE A CA 1
ATOM 643 C C . PHE A 1 86 ? -5.802 -7.575 4.783 1.00 98.88 86 PHE A C 1
ATOM 645 O O . PHE A 1 86 ? -6.211 -7.462 5.935 1.00 98.88 86 PHE A O 1
ATOM 652 N N . ASP A 1 87 ? -6.232 -8.510 3.942 1.00 98.75 87 ASP A N 1
ATOM 653 C CA . ASP A 1 87 ? -7.210 -9.543 4.280 1.00 98.75 87 ASP A CA 1
ATOM 654 C C . ASP A 1 87 ? -6.742 -10.354 5.497 1.00 98.75 87 ASP A C 1
ATOM 656 O O . ASP A 1 87 ? -7.384 -10.355 6.548 1.00 98.75 87 ASP A O 1
ATOM 660 N N . TYR A 1 88 ? -5.509 -10.871 5.443 1.00 98.88 88 TYR A N 1
ATOM 661 C CA . TYR A 1 88 ? -4.894 -11.569 6.574 1.00 98.88 88 TYR A CA 1
ATOM 662 C C . TYR A 1 88 ? -4.840 -10.698 7.843 1.00 98.88 88 TYR A C 1
ATOM 664 O O . TYR A 1 88 ? -5.085 -11.164 8.959 1.00 98.88 88 TYR A O 1
ATOM 672 N N . TYR A 1 89 ? -4.526 -9.407 7.703 1.00 98.75 89 TYR A N 1
ATOM 673 C CA . TYR A 1 89 ? -4.558 -8.461 8.817 1.00 98.75 89 TYR A CA 1
ATOM 674 C C . TYR A 1 89 ? -5.959 -8.325 9.428 1.00 98.75 89 TYR A C 1
ATOM 676 O O . TYR A 1 89 ? -6.094 -8.358 10.657 1.00 98.75 89 TYR A O 1
ATOM 684 N N . ILE A 1 90 ? -6.990 -8.187 8.595 1.00 98.69 90 ILE A N 1
ATOM 685 C CA . ILE A 1 90 ? -8.381 -8.067 9.028 1.00 98.69 90 ILE A CA 1
ATOM 686 C C . ILE A 1 90 ? -8.834 -9.328 9.771 1.00 98.69 90 ILE A C 1
ATOM 688 O O . ILE A 1 90 ? -9.423 -9.203 10.850 1.00 98.69 90 ILE A O 1
ATOM 692 N N . GLU A 1 91 ? -8.515 -10.510 9.245 1.00 98.50 91 GLU A N 1
ATOM 693 C CA . GLU A 1 91 ? -8.941 -11.797 9.802 1.00 98.50 91 GLU A CA 1
ATOM 694 C C . GLU A 1 91 ? -8.215 -12.171 11.100 1.00 98.50 91 GLU A C 1
ATOM 696 O O . GLU A 1 91 ? -8.822 -12.730 12.018 1.00 98.50 91 GLU A O 1
ATOM 701 N N . HIS A 1 92 ? -6.922 -11.850 11.210 1.00 98.56 92 HIS A N 1
ATOM 702 C CA . HIS A 1 92 ? -6.079 -12.402 12.275 1.00 98.56 92 HIS A CA 1
ATOM 703 C C . HIS A 1 92 ? -5.592 -11.389 13.312 1.00 98.56 92 HIS A C 1
ATOM 705 O O . HIS A 1 92 ? -5.313 -11.777 14.448 1.00 98.56 92 HIS A O 1
ATOM 711 N N . PHE A 1 93 ? -5.474 -10.106 12.961 1.00 98.25 93 PHE A N 1
ATOM 712 C CA . PHE A 1 93 ? -4.812 -9.118 13.823 1.00 98.25 93 PHE A CA 1
ATOM 713 C C . PHE A 1 93 ? -5.693 -7.934 14.218 1.00 98.25 93 PHE A C 1
ATOM 715 O O . PHE A 1 93 ? -5.573 -7.438 15.338 1.00 98.25 93 PHE A O 1
ATOM 722 N N . ASN A 1 94 ? -6.575 -7.469 13.331 1.00 98.31 94 ASN A N 1
ATOM 723 C CA . ASN A 1 94 ? -7.373 -6.265 13.555 1.00 98.31 94 ASN A CA 1
ATOM 724 C C . ASN A 1 94 ? -8.374 -6.415 14.718 1.00 98.31 94 ASN A C 1
ATOM 726 O O . ASN A 1 94 ? -8.634 -5.445 15.433 1.00 98.31 94 ASN A O 1
ATOM 730 N N . ALA A 1 95 ? -8.939 -7.615 14.904 1.00 97.50 95 ALA A N 1
ATOM 731 C CA . ALA A 1 95 ? -9.856 -7.951 15.998 1.00 97.50 95 ALA A CA 1
ATOM 732 C C . ALA A 1 95 ? -11.023 -6.954 16.182 1.00 97.50 95 ALA A C 1
ATOM 734 O O . ALA A 1 95 ? -11.388 -6.600 17.303 1.00 97.50 95 ALA A O 1
ATOM 735 N N . GLY A 1 96 ? -11.604 -6.457 15.085 1.00 97.44 96 GLY A N 1
ATOM 736 C CA . GLY A 1 96 ? -12.755 -5.550 15.151 1.00 97.44 96 GLY A CA 1
ATOM 737 C C . GLY A 1 96 ? -12.407 -4.059 15.247 1.00 97.44 96 GLY A C 1
ATOM 738 O O . GLY A 1 96 ? -13.316 -3.233 15.211 1.00 97.44 96 GLY A O 1
ATOM 739 N N . ARG A 1 97 ? -11.130 -3.681 15.370 1.00 98.25 97 ARG A N 1
ATOM 740 C CA . ARG A 1 97 ? -10.724 -2.309 15.715 1.00 98.25 97 ARG A CA 1
ATOM 741 C C . ARG A 1 97 ? -10.848 -1.331 14.541 1.00 98.25 97 ARG A C 1
ATOM 743 O O . ARG A 1 97 ? -10.623 -1.722 13.394 1.00 98.25 97 ARG A O 1
ATOM 750 N N . PRO A 1 98 ? -11.130 -0.041 14.812 1.00 98.50 98 PRO A N 1
ATOM 751 C CA . PRO A 1 98 ? -11.054 0.986 13.786 1.00 98.50 98 PRO A CA 1
ATOM 752 C C . PRO A 1 98 ? -9.618 1.135 13.275 1.00 98.50 98 PRO A C 1
ATOM 754 O O . PRO A 1 98 ? -8.643 1.033 14.039 1.00 98.50 98 PRO A O 1
ATOM 757 N N . PHE A 1 99 ? -9.483 1.392 11.979 1.00 98.81 99 PHE A N 1
ATOM 758 C CA . PHE A 1 99 ? -8.183 1.467 11.324 1.00 98.81 99 PHE A CA 1
ATOM 759 C C . PHE A 1 99 ? -8.081 2.643 10.356 1.00 98.81 99 PHE A C 1
ATOM 761 O O . PHE A 1 99 ? -9.069 3.164 9.851 1.00 98.81 99 PHE A O 1
ATOM 768 N N . ILE A 1 100 ? -6.849 3.064 10.121 1.00 98.75 100 ILE A N 1
ATOM 769 C CA . ILE A 1 100 ? -6.457 4.025 9.102 1.00 98.75 100 ILE A CA 1
ATOM 770 C C . ILE A 1 100 ? -5.671 3.260 8.048 1.00 98.75 100 ILE A C 1
ATOM 772 O O . ILE A 1 100 ? -4.890 2.361 8.372 1.00 98.75 100 ILE A O 1
ATOM 776 N N . LEU A 1 101 ? -5.846 3.654 6.797 1.00 98.75 101 LEU A N 1
ATOM 777 C CA . LEU A 1 101 ? -4.967 3.239 5.720 1.00 98.75 101 LEU A CA 1
ATOM 778 C C . LEU A 1 101 ? -3.990 4.365 5.406 1.00 98.75 101 LEU A C 1
ATOM 780 O O . LEU A 1 101 ? -4.384 5.528 5.333 1.00 98.75 101 LEU A O 1
ATOM 784 N N . ALA A 1 102 ? -2.716 4.046 5.230 1.00 98.56 102 ALA A N 1
ATOM 785 C CA . ALA A 1 102 ? -1.706 5.038 4.893 1.00 98.56 102 ALA A CA 1
ATOM 786 C C . ALA A 1 102 ? -0.779 4.504 3.804 1.00 98.56 102 ALA A C 1
ATOM 788 O O . ALA A 1 102 ? -0.275 3.390 3.901 1.00 98.56 102 ALA A O 1
ATOM 789 N N . GLY A 1 103 ? -0.540 5.313 2.779 1.00 98.19 103 GLY A N 1
ATOM 790 C CA . GLY A 1 103 ? 0.340 4.987 1.669 1.00 98.19 103 GLY A CA 1
ATOM 791 C C . GLY A 1 103 ? 1.193 6.181 1.263 1.00 98.19 103 GLY A C 1
ATOM 792 O O . GLY A 1 103 ? 0.831 7.339 1.497 1.00 98.19 103 GLY A O 1
ATOM 793 N N . HIS A 1 104 ? 2.335 5.898 0.634 1.00 97.44 104 HIS A N 1
ATOM 794 C CA . HIS A 1 104 ? 3.121 6.917 -0.057 1.00 97.44 104 HIS A CA 1
ATOM 795 C C . HIS A 1 104 ? 3.589 6.434 -1.436 1.00 97.44 104 HIS A C 1
ATOM 797 O O . HIS A 1 104 ? 4.045 5.299 -1.565 1.00 97.44 104 HIS A O 1
ATOM 803 N N . SER A 1 105 ? 3.545 7.301 -2.456 1.00 96.50 105 SER A N 1
ATOM 804 C CA . SER A 1 105 ? 4.017 7.011 -3.823 1.00 96.50 105 SER A CA 1
ATOM 805 C C . SER A 1 105 ? 3.394 5.712 -4.374 1.00 96.50 105 SER A C 1
ATOM 807 O O . SER A 1 105 ? 2.169 5.624 -4.426 1.00 96.50 105 SER A O 1
ATOM 809 N N . GLN A 1 106 ? 4.177 4.686 -4.730 1.00 97.62 106 GLN A N 1
ATOM 810 C CA . GLN A 1 106 ? 3.645 3.385 -5.167 1.00 97.62 106 GLN A CA 1
ATOM 811 C C . GLN A 1 106 ? 2.673 2.771 -4.146 1.00 97.62 106 GLN A C 1
ATOM 813 O O . GLN A 1 106 ? 1.621 2.272 -4.536 1.00 97.62 106 GLN A O 1
ATOM 818 N N . GLY A 1 107 ? 2.959 2.886 -2.845 1.00 98.31 107 GLY A N 1
ATOM 819 C CA . GLY A 1 107 ? 2.064 2.408 -1.790 1.00 98.31 107 GLY A CA 1
ATOM 820 C C . GLY A 1 107 ? 0.713 3.129 -1.774 1.00 98.31 107 GLY A C 1
ATOM 821 O O . GLY A 1 107 ? -0.292 2.527 -1.418 1.00 98.31 107 GLY A O 1
ATOM 822 N N . SER A 1 108 ? 0.653 4.387 -2.223 1.00 98.12 108 SER A N 1
ATOM 823 C CA . SER A 1 108 ? -0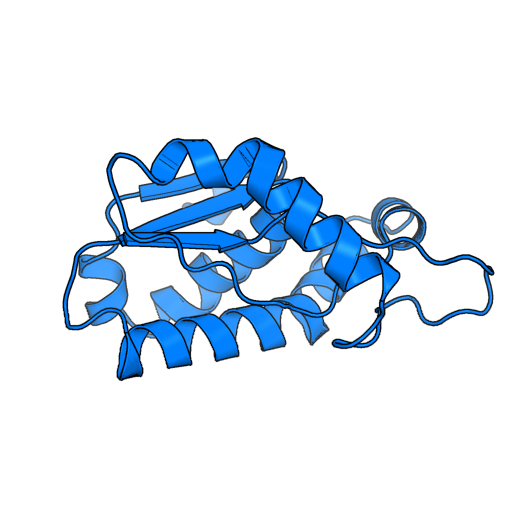.611 5.122 -2.396 1.00 98.12 108 SER A CA 1
ATOM 824 C C . SER A 1 108 ? -1.401 4.654 -3.606 1.00 98.12 108 SER A C 1
ATOM 826 O O . SER A 1 108 ? -2.622 4.560 -3.537 1.00 98.12 108 SER A O 1
ATOM 828 N N . ASN A 1 109 ? -0.721 4.331 -4.705 1.00 97.81 109 ASN A N 1
ATOM 829 C CA . ASN A 1 109 ? -1.385 3.764 -5.872 1.00 97.81 109 ASN A CA 1
ATOM 830 C C . ASN A 1 109 ? -1.953 2.371 -5.559 1.00 97.81 109 ASN A C 1
ATOM 832 O O . ASN A 1 109 ? -3.103 2.102 -5.892 1.00 97.81 109 ASN A O 1
ATOM 836 N N . VAL A 1 110 ? -1.199 1.532 -4.840 1.00 98.62 110 VAL A N 1
ATOM 837 C CA . VAL A 1 110 ? -1.697 0.251 -4.313 1.00 98.62 110 VAL A CA 1
ATOM 838 C C . VAL A 1 110 ? -2.876 0.469 -3.363 1.00 98.62 110 VAL A C 1
ATOM 840 O O . VAL A 1 110 ? -3.884 -0.229 -3.450 1.00 98.62 110 VAL A O 1
ATOM 843 N N . LEU A 1 111 ? -2.780 1.465 -2.478 1.00 98.31 111 LEU A N 1
ATOM 844 C CA . LEU A 1 111 ? -3.849 1.792 -1.543 1.00 98.31 111 LEU A CA 1
ATOM 845 C C . LEU A 1 111 ? -5.149 2.191 -2.258 1.00 98.31 111 LEU A C 1
ATOM 847 O O . LEU A 1 111 ? -6.222 1.802 -1.809 1.00 98.31 111 LEU A O 1
ATOM 851 N N . ILE A 1 112 ? -5.075 2.910 -3.381 1.00 97.81 112 ILE A N 1
ATOM 852 C CA . ILE A 1 112 ? -6.260 3.211 -4.198 1.00 97.81 112 ILE A CA 1
ATOM 853 C C . ILE A 1 112 ? -6.939 1.925 -4.669 1.00 97.81 112 ILE A C 1
ATOM 855 O O . ILE A 1 112 ? -8.147 1.805 -4.508 1.00 97.81 112 ILE A O 1
ATOM 859 N N . ASN A 1 113 ? -6.182 0.944 -5.160 1.00 98.00 113 ASN A N 1
ATOM 860 C CA . ASN A 1 113 ? -6.757 -0.327 -5.609 1.00 98.00 113 ASN A CA 1
ATOM 861 C C . ASN A 1 113 ? -7.373 -1.133 -4.453 1.00 98.00 113 ASN A C 1
ATOM 863 O O . ASN A 1 113 ? -8.392 -1.796 -4.626 1.00 98.00 113 ASN A O 1
ATOM 867 N N . LEU A 1 114 ? -6.786 -1.061 -3.255 1.00 98.38 114 LEU A N 1
ATOM 868 C CA . LEU A 1 114 ? -7.368 -1.663 -2.053 1.00 98.38 114 LEU A CA 1
ATOM 869 C C . LEU A 1 114 ? -8.692 -0.974 -1.675 1.00 98.38 114 LEU A C 1
ATOM 871 O O . LEU A 1 114 ? -9.663 -1.652 -1.343 1.00 98.38 114 LEU A O 1
ATOM 875 N N . LEU A 1 115 ? -8.747 0.359 -1.754 1.00 97.31 115 LEU A N 1
ATOM 876 C CA . LEU A 1 115 ? -9.954 1.145 -1.482 1.00 97.31 115 LEU A CA 1
ATOM 877 C C . LEU A 1 115 ? -11.076 0.842 -2.487 1.00 97.31 115 LEU A C 1
ATOM 879 O O . LEU A 1 115 ? -12.211 0.625 -2.074 1.00 97.31 115 LEU A O 1
ATOM 883 N N . THR A 1 116 ? -10.777 0.837 -3.788 1.00 96.12 116 THR A N 1
ATOM 884 C CA . THR A 1 116 ? -11.793 0.696 -4.846 1.00 96.12 116 THR A CA 1
ATOM 885 C C . THR A 1 116 ? -12.134 -0.745 -5.201 1.00 96.12 116 THR A C 1
ATOM 887 O O . THR A 1 116 ? -13.194 -0.983 -5.768 1.00 96.12 116 THR A O 1
ATOM 890 N N . GLY A 1 117 ? -11.260 -1.699 -4.876 1.00 96.69 117 GLY A N 1
ATOM 891 C CA . GLY A 1 117 ? -11.514 -3.130 -5.018 1.00 96.69 117 GLY A CA 1
ATOM 892 C C . GLY A 1 117 ? -11.967 -3.741 -3.698 1.00 96.69 117 GLY A C 1
ATOM 893 O O . GLY A 1 117 ? -13.157 -3.903 -3.448 1.00 96.69 117 GLY A O 1
ATOM 894 N N . TYR A 1 118 ? -11.007 -4.044 -2.819 1.00 98.06 118 TYR A N 1
ATOM 895 C CA . TYR A 1 118 ? -11.270 -4.818 -1.603 1.00 98.06 118 TYR A CA 1
ATOM 896 C C . TYR A 1 118 ? -12.342 -4.181 -0.705 1.00 98.06 118 TYR A C 1
ATOM 898 O O . TYR A 1 118 ? -13.267 -4.870 -0.290 1.00 98.06 118 TYR A O 1
ATOM 906 N N . LEU A 1 119 ? -12.265 -2.881 -0.395 1.00 97.81 119 LEU A N 1
ATOM 907 C CA . LEU A 1 119 ? -13.248 -2.265 0.513 1.00 97.81 119 LEU A CA 1
ATOM 908 C C . LEU A 1 119 ? -14.623 -2.042 -0.119 1.00 97.81 119 LEU A C 1
ATOM 910 O O . LEU A 1 119 ? -15.608 -2.009 0.617 1.00 97.81 119 LEU A O 1
ATOM 914 N N . ALA A 1 120 ? -14.701 -1.913 -1.445 1.00 95.94 120 ALA A N 1
ATOM 915 C CA . ALA A 1 120 ? -15.982 -1.863 -2.145 1.00 95.94 120 ALA A CA 1
ATOM 916 C C . ALA A 1 120 ? -16.745 -3.190 -1.988 1.00 95.94 120 ALA A C 1
ATOM 918 O O . ALA A 1 120 ? -17.955 -3.180 -1.760 1.00 95.94 120 ALA A O 1
ATOM 919 N N . ASP A 1 121 ? -16.019 -4.311 -2.015 1.00 97.75 121 ASP A N 1
ATOM 920 C CA . ASP A 1 121 ? -16.578 -5.654 -1.841 1.00 97.75 121 ASP A CA 1
ATOM 921 C C . ASP A 1 121 ? -16.842 -6.025 -0.364 1.00 97.75 121 ASP A C 1
ATOM 923 O O . ASP A 1 121 ? -17.618 -6.942 -0.095 1.00 97.75 121 ASP A O 1
ATOM 927 N N . HIS A 1 122 ? -16.248 -5.298 0.595 1.00 98.31 122 HIS A N 1
ATOM 928 C CA . HIS A 1 122 ? -16.309 -5.582 2.040 1.00 98.31 122 HIS A CA 1
ATOM 929 C C . HIS A 1 122 ? -16.823 -4.374 2.855 1.00 98.31 122 HIS A C 1
ATOM 931 O O . HIS A 1 122 ? -16.068 -3.753 3.623 1.00 98.31 122 HIS A O 1
ATOM 937 N N . PRO A 1 123 ? -18.110 -3.995 2.720 1.00 97.81 123 PRO A N 1
ATOM 938 C CA . PRO A 1 123 ? -18.669 -2.803 3.363 1.00 97.81 123 PRO A CA 1
ATOM 939 C C . PRO A 1 123 ? -18.591 -2.831 4.900 1.00 97.81 123 PRO A C 1
ATOM 941 O O . PRO A 1 123 ? -18.465 -1.784 5.534 1.00 97.81 123 PRO A O 1
ATOM 944 N N . GLU A 1 124 ? -18.629 -4.005 5.527 1.00 97.50 124 GLU A N 1
ATOM 945 C CA . GLU A 1 124 ? -18.467 -4.189 6.976 1.00 97.50 124 GLU A CA 1
ATOM 946 C C . GLU A 1 124 ? -17.038 -3.909 7.466 1.00 97.50 124 GLU A C 1
ATOM 948 O O . GLU A 1 124 ? -16.825 -3.464 8.600 1.00 97.50 124 GLU A O 1
ATOM 953 N N . VAL A 1 125 ? -16.036 -4.138 6.613 1.00 98.44 125 VAL A N 1
ATOM 954 C CA . VAL A 1 125 ? -14.658 -3.712 6.870 1.00 98.44 125 VAL A CA 1
ATOM 955 C C . VAL A 1 125 ? -14.547 -2.209 6.644 1.00 98.44 125 VAL A C 1
ATOM 957 O O . VAL A 1 125 ? -14.011 -1.506 7.503 1.00 98.44 125 VAL A O 1
ATOM 960 N N . TYR A 1 126 ? -15.120 -1.699 5.550 1.00 98.19 126 TYR A N 1
ATOM 961 C CA . TYR A 1 126 ? -15.088 -0.277 5.211 1.00 98.19 126 TYR A CA 1
ATOM 962 C C . TYR A 1 126 ? -15.702 0.617 6.298 1.00 98.19 126 TYR A C 1
ATOM 964 O O . TYR A 1 126 ? -15.124 1.646 6.637 1.00 98.19 126 TYR A O 1
ATOM 972 N N . GLN A 1 127 ? -16.794 0.190 6.942 1.00 98.19 127 GLN A N 1
ATOM 973 C CA . GLN A 1 127 ? -17.421 0.910 8.065 1.00 98.19 127 GLN A CA 1
ATOM 974 C C . GLN A 1 127 ? -16.487 1.160 9.260 1.00 98.19 127 GLN A C 1
ATOM 976 O O . GLN A 1 127 ? -16.759 2.030 10.088 1.00 98.19 127 GLN A O 1
ATOM 981 N N . ARG A 1 128 ? -15.396 0.395 9.378 1.00 98.19 128 ARG A N 1
ATOM 982 C CA . ARG A 1 128 ? -14.397 0.532 10.448 1.00 98.19 128 ARG A CA 1
ATOM 983 C C . ARG A 1 128 ? -13.181 1.359 10.019 1.00 98.19 128 ARG A C 1
ATOM 985 O O . ARG A 1 128 ? -12.335 1.668 10.863 1.00 98.19 128 ARG A O 1
ATOM 992 N N . MET A 1 129 ? -13.085 1.729 8.743 1.00 98.50 129 MET A N 1
ATOM 993 C CA . MET A 1 129 ? -12.043 2.619 8.251 1.00 98.50 129 MET A CA 1
ATOM 994 C C . MET A 1 129 ? -12.331 4.056 8.701 1.00 98.50 129 MET A C 1
ATOM 996 O O . MET A 1 129 ? -13.390 4.612 8.431 1.00 98.50 129 MET A O 1
ATOM 1000 N N . VAL A 1 130 ? -11.366 4.676 9.375 1.00 98.38 130 VAL A N 1
ATOM 1001 C CA . VAL A 1 130 ? -11.464 6.054 9.878 1.00 98.38 130 VAL A CA 1
ATOM 1002 C C . VAL A 1 130 ? -11.033 7.061 8.815 1.00 98.38 130 VAL A C 1
ATOM 1004 O O . VAL A 1 130 ? -11.675 8.092 8.634 1.00 98.38 130 VAL A O 1
ATOM 1007 N N . ALA A 1 131 ? -9.917 6.784 8.141 1.00 97.75 131 ALA A N 1
ATOM 1008 C CA . ALA A 1 131 ? -9.335 7.654 7.128 1.00 97.75 131 ALA A CA 1
ATOM 1009 C C . ALA A 1 131 ? -8.383 6.872 6.216 1.00 97.75 131 ALA A C 1
ATOM 1011 O O . ALA A 1 131 ? -7.833 5.841 6.616 1.00 97.75 131 ALA A O 1
ATOM 1012 N N . ALA A 1 132 ? -8.141 7.417 5.023 1.00 97.88 132 ALA A N 1
ATOM 1013 C CA . ALA A 1 132 ? -7.098 6.967 4.113 1.00 97.88 132 ALA A CA 1
ATOM 1014 C C . ALA A 1 132 ? -6.152 8.129 3.766 1.00 97.88 132 ALA A C 1
ATOM 1016 O O . ALA A 1 132 ? -6.579 9.151 3.231 1.00 97.88 132 ALA A O 1
ATOM 1017 N N . TYR A 1 133 ? -4.861 7.971 4.056 1.00 97.81 133 TYR A N 1
ATOM 1018 C CA . TYR A 1 133 ? -3.803 8.898 3.658 1.00 97.81 133 TYR A CA 1
ATOM 1019 C C . TYR A 1 133 ? -3.142 8.396 2.374 1.00 97.81 133 TYR A C 1
ATOM 1021 O O . TYR A 1 133 ? -2.228 7.577 2.415 1.00 97.81 133 TYR A O 1
ATOM 1029 N N . VAL A 1 134 ? -3.618 8.890 1.232 1.00 97.75 134 VAL A N 1
ATOM 1030 C CA . VAL A 1 134 ? -3.152 8.510 -0.112 1.00 97.75 134 VAL A CA 1
ATOM 1031 C C . VAL A 1 134 ? -2.164 9.566 -0.622 1.00 97.75 134 VAL A C 1
ATOM 1033 O O . VAL A 1 134 ? -2.512 10.453 -1.396 1.00 97.75 134 VAL A O 1
ATOM 1036 N N . ILE A 1 135 ? -0.927 9.551 -0.121 1.00 96.75 135 ILE A N 1
ATOM 1037 C CA . ILE A 1 135 ? 0.043 10.629 -0.376 1.00 96.75 135 ILE A CA 1
ATOM 1038 C C . ILE A 1 135 ? 0.920 10.299 -1.591 1.00 96.75 135 ILE A C 1
ATOM 1040 O O . ILE A 1 135 ? 1.532 9.238 -1.660 1.00 96.75 135 ILE A O 1
ATOM 1044 N N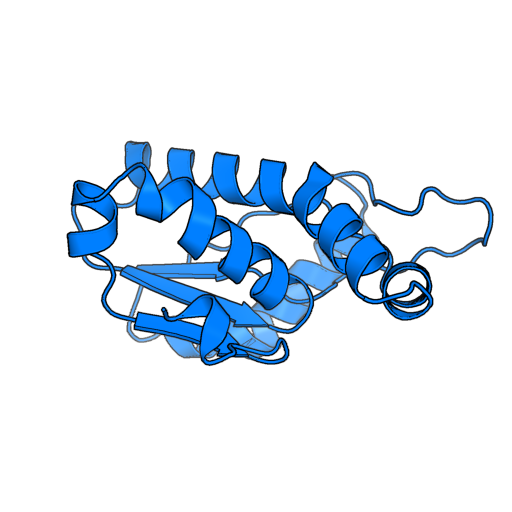 . GLY A 1 136 ? 1.048 11.212 -2.552 1.00 94.12 136 GLY A N 1
ATOM 1045 C CA . GLY A 1 136 ? 1.941 11.016 -3.704 1.00 94.12 136 GLY A CA 1
ATOM 1046 C C . GLY A 1 136 ? 1.356 10.178 -4.849 1.00 94.12 136 GLY A C 1
ATOM 1047 O O . GLY A 1 136 ? 2.115 9.752 -5.715 1.00 94.12 136 GLY A O 1
ATOM 1048 N N . TYR A 1 137 ? 0.034 9.972 -4.873 1.00 94.81 137 TYR A N 1
ATOM 1049 C CA . TYR A 1 137 ? -0.721 9.554 -6.060 1.00 94.81 137 TYR A CA 1
ATOM 1050 C C . TYR A 1 137 ? -2.050 10.330 -6.121 1.00 94.81 137 TYR A C 1
ATOM 1052 O O . TYR A 1 137 ? -2.593 10.642 -5.057 1.00 94.81 137 TYR A O 1
ATOM 1060 N N . PRO A 1 138 ? -2.560 10.717 -7.306 1.00 91.88 138 PRO A N 1
ATOM 1061 C CA . PRO A 1 138 ? -3.768 11.534 -7.399 1.00 91.88 138 PRO A CA 1
ATOM 1062 C C . PRO A 1 138 ? -5.026 10.785 -6.942 1.00 91.88 138 PRO A C 1
ATOM 1064 O O . PRO A 1 138 ? -5.285 9.661 -7.359 1.00 91.88 138 PRO A O 1
ATOM 1067 N N . VAL A 1 139 ? -5.849 11.469 -6.144 1.00 92.31 139 VAL A N 1
ATOM 1068 C CA . VAL A 1 139 ? -7.241 11.101 -5.853 1.00 92.31 139 VAL A CA 1
ATOM 1069 C C . VAL A 1 139 ? -8.121 12.096 -6.606 1.00 92.31 139 VAL A C 1
ATOM 1071 O O . VAL A 1 139 ? -8.161 13.278 -6.261 1.00 92.31 139 VAL A O 1
ATOM 1074 N N . THR A 1 140 ? -8.746 11.650 -7.695 1.00 91.38 140 THR A N 1
ATOM 1075 C CA . THR A 1 140 ? -9.535 12.510 -8.589 1.00 91.38 140 THR A CA 1
ATOM 1076 C C . THR A 1 140 ? -11.006 12.537 -8.181 1.00 91.38 140 THR A C 1
ATOM 1078 O O . THR A 1 140 ? -11.477 11.675 -7.444 1.00 91.38 140 THR A O 1
ATOM 1081 N N . ALA A 1 141 ? -11.760 13.519 -8.681 1.00 91.69 141 ALA A N 1
ATOM 1082 C CA . ALA A 1 141 ? -13.209 13.551 -8.479 1.00 91.69 141 ALA A CA 1
ATOM 1083 C C . ALA A 1 141 ? -13.911 12.329 -9.098 1.00 91.69 141 ALA A C 1
ATOM 1085 O O . ALA A 1 141 ? -14.887 11.857 -8.539 1.00 91.69 141 ALA A O 1
ATOM 1086 N N . GLU A 1 142 ? -13.393 11.810 -10.215 1.00 88.12 142 GLU A N 1
ATOM 1087 C CA . GLU A 1 142 ? -13.892 10.590 -10.860 1.00 88.12 142 GLU A CA 1
ATOM 1088 C C . GLU A 1 142 ? -13.685 9.350 -9.984 1.00 88.12 142 GLU A C 1
ATOM 1090 O O . GLU A 1 142 ? -14.576 8.521 -9.896 1.00 88.12 142 GLU A O 1
ATOM 1095 N N . LEU A 1 143 ? -12.552 9.256 -9.279 1.00 87.31 143 LEU A N 1
ATOM 1096 C CA . LEU A 1 143 ? -12.288 8.162 -8.341 1.00 87.31 143 LEU A CA 1
ATOM 1097 C C . LEU A 1 143 ? -13.233 8.176 -7.125 1.00 87.31 143 LEU A C 1
ATOM 1099 O O . LEU A 1 143 ? -13.473 7.136 -6.521 1.00 87.31 143 LEU A O 1
ATOM 1103 N N . LEU A 1 144 ? -13.708 9.360 -6.728 1.00 84.25 144 LEU A N 1
ATOM 1104 C CA . LEU A 1 144 ? -14.584 9.556 -5.567 1.00 84.25 144 LEU A CA 1
ATOM 1105 C C . LEU A 1 144 ? -16.083 9.482 -5.905 1.00 84.25 144 LEU A C 1
ATOM 1107 O O . LEU A 1 144 ? -16.894 9.549 -4.979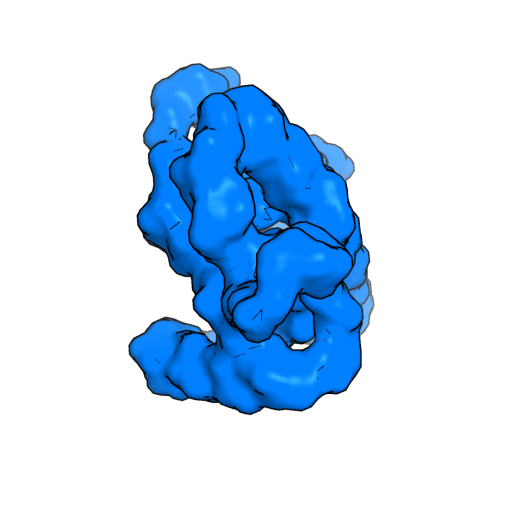 1.00 84.25 144 LEU A O 1
ATOM 1111 N N . ALA A 1 145 ? -16.436 9.443 -7.192 1.00 79.12 145 ALA A N 1
ATOM 1112 C CA . ALA A 1 145 ? -17.814 9.449 -7.681 1.00 79.12 145 ALA A CA 1
ATOM 1113 C C . ALA A 1 145 ? -18.425 8.043 -7.666 1.00 79.12 145 ALA A C 1
ATOM 1115 O O . ALA A 1 145 ? -19.625 7.954 -7.316 1.00 79.12 145 ALA A O 1
#

Radius of gyration: 14.84 Å; chains: 1; bounding box: 39×26×40 Å

Foldseek 3Di:
DEEEEFAQQDADPDPPDDQKDDLVPVSSVVSQVVRCVVPVVVCVVPDDYHYDRFIDGHPVVLVVDDPVVSLVVLLPRRLVRSLVSVVCCVVPPCVLAAYEYEYEASRLSSVLCCVQPVCVVPVSNVVSYPYYHSYNDDDDPVSVD